Protein AF-A0A2M6ZJ85-F1 (afdb_monomer_lite)

Structure (mmCIF, N/CA/C/O backbone):
data_AF-A0A2M6ZJ85-F1
#
_entry.id   AF-A0A2M6ZJ85-F1
#
loop_
_atom_site.group_PDB
_atom_site.id
_atom_site.type_symbol
_atom_site.label_atom_id
_atom_site.label_alt_id
_atom_site.label_comp_id
_atom_site.label_asym_id
_atom_site.label_entity_id
_atom_site.label_seq_id
_atom_site.pdbx_PDB_ins_code
_atom_site.Cartn_x
_atom_site.Cartn_y
_atom_site.Cartn_z
_atom_site.occupancy
_atom_site.B_iso_or_equiv
_atom_site.auth_seq_id
_atom_site.auth_comp_id
_atom_site.auth_asym_id
_atom_site.auth_atom_id
_atom_site.pdbx_PDB_model_num
ATOM 1 N N . LEU A 1 1 ? 1.267 0.027 7.293 1.00 91.38 1 LEU A N 1
ATOM 2 C CA . LEU A 1 1 ? 0.747 1.075 6.383 1.00 91.38 1 LEU A CA 1
ATOM 3 C C . LEU A 1 1 ? 1.024 2.435 6.997 1.00 91.38 1 LEU A C 1
ATOM 5 O O . LEU A 1 1 ? 1.130 2.502 8.215 1.00 91.38 1 LEU A O 1
ATOM 9 N N . ALA A 1 2 ? 1.160 3.477 6.183 1.00 93.31 2 ALA A N 1
ATOM 10 C CA . ALA A 1 2 ? 1.368 4.844 6.655 1.00 93.31 2 ALA A CA 1
ATOM 11 C C . ALA A 1 2 ? 0.256 5.759 6.128 1.00 93.31 2 ALA A C 1
ATOM 13 O O . ALA A 1 2 ? -0.239 5.535 5.025 1.00 93.31 2 ALA A O 1
ATOM 14 N N . ALA A 1 3 ? -0.127 6.759 6.920 1.00 92.38 3 ALA A N 1
ATOM 15 C CA . ALA A 1 3 ? -1.167 7.732 6.593 1.00 92.38 3 ALA A CA 1
ATOM 16 C C . ALA A 1 3 ? -0.728 8.696 5.486 1.00 92.38 3 ALA A C 1
ATOM 18 O O . ALA A 1 3 ? -1.531 9.071 4.637 1.00 92.38 3 ALA A O 1
ATOM 19 N N . THR A 1 4 ? 0.549 9.088 5.499 1.00 92.44 4 THR A N 1
ATOM 20 C CA . THR A 1 4 ? 1.103 10.075 4.570 1.00 92.44 4 THR A CA 1
ATOM 21 C C . THR A 1 4 ? 2.152 9.458 3.642 1.00 92.44 4 THR A C 1
ATOM 23 O O . THR A 1 4 ? 2.862 8.510 4.017 1.00 92.44 4 THR A O 1
ATOM 26 N N . PRO A 1 5 ? 2.293 9.994 2.416 1.00 90.69 5 PRO A N 1
ATOM 27 C CA . PRO A 1 5 ? 3.284 9.515 1.463 1.00 90.69 5 PRO A CA 1
ATOM 28 C C . PRO A 1 5 ? 4.725 9.764 1.931 1.00 90.69 5 PRO A C 1
ATOM 30 O O . PRO A 1 5 ? 5.599 8.955 1.604 1.00 90.69 5 PRO A O 1
ATOM 33 N N . GLU A 1 6 ? 5.015 10.821 2.705 1.00 91.81 6 GLU A N 1
ATOM 34 C CA . GLU A 1 6 ? 6.380 11.040 3.209 1.00 91.81 6 GLU A CA 1
ATOM 35 C C . GLU A 1 6 ? 6.795 9.949 4.202 1.00 91.81 6 GLU A C 1
ATOM 37 O O . GLU A 1 6 ? 7.907 9.418 4.106 1.00 91.81 6 GLU A O 1
ATOM 42 N N . LEU A 1 7 ? 5.893 9.563 5.114 1.00 91.19 7 LEU A N 1
ATOM 43 C CA . LEU A 1 7 ? 6.144 8.492 6.081 1.00 91.19 7 LEU A CA 1
ATOM 44 C C . LEU A 1 7 ? 6.361 7.148 5.381 1.00 91.19 7 LEU A C 1
ATOM 46 O O . LEU A 1 7 ? 7.307 6.426 5.712 1.00 91.19 7 LEU A O 1
ATOM 50 N N . ALA A 1 8 ? 5.542 6.838 4.372 1.00 92.62 8 ALA A N 1
ATOM 51 C CA . ALA A 1 8 ? 5.703 5.631 3.565 1.00 92.62 8 ALA A CA 1
ATOM 52 C C . ALA A 1 8 ? 7.074 5.586 2.860 1.00 92.62 8 ALA A C 1
ATOM 54 O O . ALA A 1 8 ? 7.769 4.568 2.935 1.00 92.62 8 ALA A O 1
ATOM 55 N N . LYS A 1 9 ? 7.516 6.696 2.245 1.00 91.94 9 LYS A N 1
ATOM 56 C CA . LYS A 1 9 ? 8.850 6.786 1.614 1.00 91.94 9 LYS A CA 1
ATOM 57 C C . LYS A 1 9 ? 9.974 6.616 2.633 1.00 91.94 9 LYS A C 1
ATOM 59 O O . LYS A 1 9 ? 10.925 5.881 2.370 1.00 91.94 9 LYS A O 1
ATOM 64 N N . LYS A 1 10 ? 9.868 7.263 3.798 1.00 91.75 10 LYS A N 1
ATOM 65 C CA . LYS A 1 10 ? 10.868 7.166 4.874 1.00 91.75 10 LYS A CA 1
ATOM 66 C C . LYS A 1 10 ? 11.021 5.726 5.370 1.00 91.75 10 LYS A C 1
ATOM 68 O O . LYS A 1 10 ? 12.146 5.270 5.554 1.00 91.75 10 LYS A O 1
ATOM 73 N N . LEU A 1 11 ? 9.913 5.000 5.533 1.00 91.19 11 LEU A N 1
ATOM 74 C CA . LEU A 1 11 ? 9.917 3.576 5.887 1.00 91.19 11 LEU A CA 1
ATOM 75 C C . LEU A 1 11 ? 10.561 2.709 4.800 1.00 91.19 11 LEU A C 1
ATOM 77 O O . LEU A 1 11 ? 11.400 1.869 5.120 1.00 91.19 11 LEU A O 1
ATOM 81 N N . GLY A 1 12 ? 10.216 2.930 3.529 1.00 91.56 12 GLY A N 1
ATOM 82 C CA . GLY A 1 12 ? 10.763 2.165 2.404 1.00 91.56 12 GLY A CA 1
ATOM 83 C C . GLY A 1 12 ? 12.274 2.343 2.222 1.00 91.56 12 GLY A C 1
ATOM 84 O O . GLY A 1 12 ? 12.990 1.360 2.019 1.00 91.56 12 GLY A O 1
ATOM 85 N N . ARG A 1 13 ? 12.776 3.572 2.411 1.00 93.88 13 ARG A N 1
ATOM 86 C CA . ARG A 1 13 ? 14.213 3.896 2.331 1.00 93.88 13 ARG A CA 1
ATOM 87 C C . ARG A 1 13 ? 15.087 3.113 3.307 1.00 93.88 13 ARG A C 1
ATOM 89 O O . ARG A 1 13 ? 16.277 2.960 3.062 1.00 93.88 13 ARG A O 1
ATOM 96 N N . ARG A 1 14 ? 14.509 2.584 4.391 1.00 92.75 14 ARG A N 1
ATOM 97 C CA . ARG A 1 14 ? 15.236 1.730 5.347 1.00 92.75 14 ARG A CA 1
ATOM 98 C C . ARG A 1 14 ? 15.654 0.391 4.741 1.00 92.75 14 ARG A C 1
ATOM 100 O O . ARG A 1 14 ? 16.581 -0.223 5.254 1.00 92.75 14 ARG A O 1
ATOM 107 N N . ARG A 1 15 ? 14.952 -0.083 3.705 1.00 91.56 15 ARG A N 1
ATOM 108 C CA . ARG A 1 15 ? 15.193 -1.392 3.081 1.00 91.56 15 ARG A CA 1
ATOM 109 C C . ARG A 1 15 ? 15.781 -1.284 1.680 1.00 91.56 15 ARG A C 1
ATOM 111 O O . ARG A 1 15 ? 16.555 -2.150 1.285 1.00 91.56 15 ARG A O 1
ATOM 118 N N . THR A 1 16 ? 15.424 -0.245 0.930 1.00 88.50 16 THR A N 1
ATOM 119 C CA . THR A 1 16 ? 15.907 -0.040 -0.441 1.00 88.50 16 THR A CA 1
ATOM 120 C C . THR A 1 16 ? 16.044 1.456 -0.720 1.00 88.50 16 THR A C 1
ATOM 122 O O . THR A 1 16 ? 15.138 2.205 -0.356 1.00 88.50 16 THR A O 1
ATOM 125 N N . PRO A 1 17 ? 17.135 1.911 -1.364 1.00 87.75 17 PRO A N 1
ATOM 126 C CA . PRO A 1 17 ? 17.347 3.332 -1.652 1.00 87.75 17 PRO A CA 1
ATOM 127 C C . PRO A 1 17 ? 16.245 3.947 -2.530 1.00 87.75 17 PRO A C 1
ATOM 129 O O . PRO A 1 17 ? 15.885 5.104 -2.314 1.00 87.75 17 PRO A O 1
ATOM 132 N N . ASP A 1 18 ? 15.667 3.165 -3.448 1.00 87.69 18 ASP A N 1
ATOM 133 C CA . ASP A 1 18 ? 14.535 3.563 -4.291 1.00 87.69 18 ASP A CA 1
ATOM 134 C C . ASP A 1 18 ? 13.270 2.741 -3.957 1.00 87.69 18 ASP A C 1
ATOM 136 O O . ASP A 1 18 ? 13.083 1.633 -4.470 1.00 87.69 18 ASP A O 1
ATOM 140 N N . PRO A 1 19 ? 12.427 3.207 -3.014 1.00 89.75 19 PRO A N 1
ATOM 141 C CA . PRO A 1 19 ? 11.231 2.481 -2.610 1.00 89.75 19 PRO A CA 1
ATOM 142 C C . PRO A 1 19 ? 10.055 2.715 -3.564 1.00 89.75 19 PRO A C 1
ATOM 144 O O . PRO A 1 19 ? 9.660 3.848 -3.840 1.00 89.75 19 PRO A O 1
ATOM 147 N N . VAL A 1 20 ? 9.399 1.624 -3.963 1.00 89.50 20 VAL A N 1
ATOM 148 C CA . VAL A 1 20 ? 8.159 1.670 -4.746 1.00 89.50 20 VAL A CA 1
ATOM 149 C C . VAL A 1 20 ? 6.986 2.077 -3.850 1.00 89.50 20 VAL A C 1
ATOM 151 O O . VAL A 1 20 ? 6.683 1.413 -2.858 1.00 89.50 20 VAL A O 1
ATOM 154 N N . MET A 1 21 ? 6.304 3.165 -4.211 1.00 90.38 21 MET A N 1
ATOM 155 C CA . MET A 1 21 ? 5.096 3.614 -3.518 1.00 90.38 21 MET A CA 1
ATOM 156 C C . MET A 1 21 ? 3.892 2.779 -3.952 1.00 90.38 21 MET A C 1
ATOM 158 O O . MET A 1 21 ? 3.556 2.773 -5.130 1.00 90.38 21 MET A O 1
ATOM 162 N N . VAL A 1 22 ? 3.212 2.134 -3.004 1.00 91.75 22 VAL A N 1
ATOM 163 C CA . VAL A 1 22 ? 1.967 1.393 -3.255 1.00 91.75 22 VAL A CA 1
ATOM 164 C C . VAL A 1 22 ? 0.833 2.045 -2.481 1.00 91.75 22 VAL A C 1
ATOM 166 O O . VAL A 1 22 ? 0.939 2.242 -1.270 1.00 91.75 22 VAL A O 1
ATOM 169 N N . ILE A 1 23 ? -0.254 2.371 -3.178 1.00 92.69 23 ILE A N 1
ATOM 170 C CA . ILE A 1 23 ? -1.440 2.982 -2.573 1.00 92.69 23 ILE A CA 1
ATOM 171 C C . ILE A 1 23 ? -2.422 1.869 -2.215 1.00 92.69 23 ILE A C 1
ATOM 173 O O . ILE A 1 23 ? -2.733 1.012 -3.040 1.00 92.69 23 ILE A O 1
ATOM 177 N N . VAL A 1 24 ? -2.915 1.877 -0.978 1.00 92.88 24 VAL A N 1
ATOM 178 C CA . VAL A 1 24 ? -3.917 0.915 -0.510 1.00 92.88 24 VAL A CA 1
ATOM 179 C C . VAL A 1 24 ? -5.284 1.581 -0.491 1.00 92.88 24 VAL A C 1
ATOM 181 O O . VAL A 1 24 ? -5.480 2.596 0.176 1.00 92.88 24 VAL A O 1
ATOM 184 N N . GLN A 1 25 ? -6.246 0.979 -1.182 1.00 93.19 25 GLN A N 1
ATOM 185 C CA . GLN A 1 25 ? -7.640 1.411 -1.201 1.00 93.19 25 GLN A CA 1
ATOM 186 C C . GLN A 1 25 ? -8.343 0.983 0.096 1.00 93.19 25 GLN A C 1
ATOM 188 O O . GLN A 1 25 ? -9.089 0.002 0.133 1.00 93.19 25 GLN A O 1
ATOM 193 N N . ALA A 1 26 ? -8.080 1.712 1.185 1.00 91.06 26 ALA A N 1
ATOM 194 C CA . ALA A 1 26 ? -8.535 1.357 2.532 1.00 91.06 26 ALA A CA 1
ATOM 195 C C . ALA A 1 26 ? -10.063 1.204 2.629 1.00 91.06 26 ALA A C 1
ATOM 197 O O . ALA A 1 26 ? -10.548 0.225 3.188 1.00 91.06 26 ALA A O 1
ATOM 198 N N . GLN A 1 27 ? -10.838 2.107 2.018 1.00 91.69 27 GLN A N 1
ATOM 199 C CA . GLN A 1 27 ? -12.302 2.007 2.030 1.00 91.69 27 GLN A CA 1
ATOM 200 C C . GLN A 1 27 ? -12.814 0.744 1.320 1.00 91.69 27 GLN A C 1
ATOM 202 O O . GLN A 1 27 ? -13.721 0.079 1.818 1.00 91.69 27 GLN A O 1
ATOM 207 N N . ALA A 1 28 ? -12.222 0.384 0.176 1.00 91.00 28 ALA A N 1
ATOM 208 C CA . ALA A 1 28 ? -12.580 -0.836 -0.547 1.00 91.00 28 ALA A CA 1
ATOM 209 C C . ALA A 1 28 ? -12.207 -2.094 0.253 1.00 91.00 28 ALA A C 1
ATOM 211 O O . ALA A 1 28 ? -12.958 -3.069 0.265 1.00 91.00 28 ALA A O 1
ATOM 212 N N . ALA A 1 29 ? -11.077 -2.052 0.961 1.00 91.25 29 ALA A N 1
ATOM 213 C CA . ALA A 1 29 ? -10.637 -3.120 1.847 1.00 91.25 29 ALA A CA 1
ATOM 214 C C . ALA A 1 29 ? -11.599 -3.330 3.030 1.00 91.25 29 ALA A C 1
ATOM 216 O O . ALA A 1 29 ? -12.005 -4.466 3.274 1.00 91.25 29 ALA A O 1
ATOM 217 N N . VAL A 1 30 ? -12.041 -2.257 3.699 1.00 91.69 30 VAL A N 1
ATOM 218 C CA . VAL A 1 30 ? -13.010 -2.360 4.808 1.00 91.69 30 VAL A CA 1
ATOM 219 C C . VAL A 1 30 ? -14.345 -2.934 4.334 1.00 91.69 30 VAL A C 1
ATOM 221 O O . VAL A 1 30 ? -14.894 -3.819 4.983 1.00 91.69 30 VAL A O 1
ATOM 224 N N . ARG A 1 31 ? -14.841 -2.520 3.159 1.00 91.75 31 ARG A N 1
ATOM 225 C CA . ARG A 1 31 ? -16.076 -3.084 2.573 1.00 91.75 31 ARG A CA 1
ATOM 226 C C . ARG A 1 31 ? -15.981 -4.584 2.282 1.00 91.75 31 ARG A C 1
ATOM 228 O O . ARG A 1 31 ? -17.000 -5.261 2.258 1.00 91.75 31 ARG A O 1
ATOM 235 N N . ARG A 1 32 ? -14.770 -5.101 2.065 1.00 88.81 32 ARG A N 1
ATOM 236 C CA . ARG A 1 32 ? -14.493 -6.534 1.886 1.00 88.81 32 ARG A CA 1
ATOM 237 C C . ARG A 1 32 ? -14.266 -7.282 3.207 1.00 88.81 32 ARG A C 1
ATOM 239 O O . ARG A 1 32 ? -13.954 -8.466 3.169 1.00 88.81 32 ARG A O 1
ATOM 246 N N . GLY A 1 33 ? -14.409 -6.613 4.352 1.00 91.38 33 GLY A N 1
ATOM 247 C CA . GLY A 1 33 ? -14.245 -7.209 5.680 1.00 91.38 33 GLY A CA 1
ATOM 248 C C . GLY A 1 33 ? -12.819 -7.162 6.235 1.00 91.38 33 GLY A C 1
ATOM 249 O O . GLY A 1 33 ? -12.531 -7.851 7.209 1.00 91.38 33 GLY A O 1
ATOM 250 N N . LEU A 1 34 ? -11.913 -6.372 5.646 1.00 91.94 34 LEU A N 1
ATOM 251 C CA . LEU A 1 34 ? -10.571 -6.183 6.205 1.00 91.94 34 LEU A CA 1
ATOM 252 C C . LEU A 1 34 ? -10.599 -5.137 7.321 1.00 91.94 34 LEU A C 1
ATOM 254 O O . LEU A 1 34 ? -11.154 -4.051 7.161 1.00 91.94 34 LEU A O 1
ATOM 258 N N . SER A 1 35 ? -9.951 -5.450 8.439 1.00 92.19 35 SER A N 1
ATOM 259 C CA . SER A 1 35 ? -9.768 -4.532 9.558 1.00 92.19 35 SER A CA 1
ATOM 260 C C . SER A 1 35 ? -8.399 -3.853 9.500 1.00 92.19 35 SER A C 1
ATOM 262 O O . SER A 1 35 ? -7.399 -4.444 9.090 1.00 92.19 35 SER A O 1
ATOM 264 N N . PHE A 1 36 ? -8.358 -2.592 9.926 1.00 93.25 36 PHE A N 1
ATOM 265 C CA . PHE A 1 36 ? -7.130 -1.822 10.089 1.00 93.25 36 PHE A CA 1
ATOM 266 C C . PHE A 1 36 ? -7.028 -1.373 11.542 1.00 93.25 36 PHE A C 1
ATOM 268 O O . PHE A 1 36 ? -7.976 -0.804 12.079 1.00 93.25 36 PHE A O 1
ATOM 275 N N . THR A 1 37 ? -5.876 -1.596 12.162 1.00 93.69 37 THR A N 1
ATOM 276 C CA . THR A 1 37 ? -5.614 -1.194 13.547 1.00 93.69 37 THR A CA 1
ATOM 277 C C . THR A 1 37 ? -4.614 -0.050 13.546 1.00 93.69 37 THR A C 1
ATOM 279 O O . THR A 1 37 ? -3.541 -0.172 12.960 1.00 93.69 37 THR A O 1
ATOM 282 N N . GLY A 1 38 ? -4.944 1.072 14.184 1.00 93.88 38 GLY A N 1
ATOM 283 C CA . GLY A 1 38 ? -4.000 2.179 14.351 1.00 93.88 38 GLY A CA 1
ATOM 284 C C . GLY A 1 38 ? -2.805 1.769 15.215 1.00 93.88 38 GLY A C 1
ATOM 285 O O . GLY A 1 38 ? -2.972 1.074 16.215 1.00 93.88 38 GLY A O 1
ATOM 286 N N . TYR A 1 39 ? -1.603 2.190 14.829 1.00 92.31 39 TYR A N 1
ATOM 287 C CA . TYR A 1 39 ? -0.379 1.978 15.596 1.00 92.31 39 TYR A CA 1
ATOM 288 C C . TYR A 1 39 ? 0.368 3.303 15.749 1.00 92.31 39 TYR A C 1
ATOM 290 O O . TYR A 1 39 ? 1.093 3.727 14.855 1.00 92.31 39 TYR A O 1
ATOM 298 N N . GLY A 1 40 ? 0.185 3.972 16.885 1.00 89.81 40 GLY A N 1
ATOM 299 C CA . GLY A 1 40 ? 0.744 5.306 17.099 1.00 89.81 40 GLY A CA 1
ATOM 300 C C . GLY A 1 40 ? 0.207 6.332 16.096 1.00 89.81 40 GLY A C 1
ATOM 301 O O . GLY A 1 40 ? -0.924 6.228 15.620 1.00 89.81 40 GLY A O 1
ATOM 302 N N . GLU A 1 41 ? 1.027 7.332 15.778 1.00 89.19 41 GLU A N 1
ATOM 303 C CA . GLU A 1 41 ? 0.625 8.433 14.910 1.00 89.19 41 GLU A CA 1
ATOM 304 C C . GLU A 1 41 ? 0.956 8.139 13.442 1.00 89.19 41 GLU A C 1
ATOM 306 O O . GLU A 1 41 ? 2.109 7.936 13.054 1.00 89.19 41 GLU A O 1
ATOM 311 N N . GLY A 1 42 ? -0.082 8.092 12.609 1.00 89.75 42 GLY A N 1
ATOM 312 C CA . GLY A 1 42 ? 0.067 7.969 11.163 1.00 89.75 42 GLY A CA 1
ATOM 313 C C . GLY A 1 42 ? 0.532 6.598 10.663 1.00 89.75 42 GLY A C 1
ATOM 314 O O . GLY A 1 42 ? 0.888 6.489 9.488 1.00 89.75 42 GLY A O 1
ATOM 315 N N . LEU A 1 43 ? 0.520 5.548 11.491 1.00 93.62 43 LEU A N 1
ATOM 316 C CA . LEU A 1 43 ? 0.756 4.170 11.052 1.00 93.62 43 LEU A CA 1
ATOM 317 C C . LEU A 1 43 ? -0.453 3.284 11.343 1.00 93.62 43 LEU A C 1
ATOM 319 O O . LEU A 1 43 ? -1.167 3.456 12.327 1.00 93.62 43 LEU A O 1
ATOM 323 N N . TYR A 1 44 ? -0.651 2.296 10.475 1.00 94.31 44 TYR A N 1
ATOM 324 C CA . TYR A 1 44 ? -1.729 1.321 10.594 1.00 94.31 44 TYR A CA 1
ATOM 325 C C . TYR A 1 44 ? -1.219 -0.087 10.313 1.00 94.31 44 TYR A C 1
ATOM 327 O O . TYR A 1 44 ? -0.422 -0.315 9.395 1.00 94.31 44 TYR A O 1
ATOM 335 N N . LEU A 1 45 ? -1.716 -1.035 11.088 1.00 93.81 45 LEU A N 1
ATOM 336 C CA . LEU A 1 45 ? -1.537 -2.464 10.916 1.00 93.81 45 LEU A CA 1
ATOM 337 C C . LEU A 1 45 ? -2.743 -3.018 10.162 1.00 93.81 45 LEU A C 1
ATOM 339 O O . LEU A 1 45 ? -3.866 -2.547 10.328 1.00 93.81 45 LEU A O 1
ATOM 343 N N . ALA A 1 46 ? -2.494 -4.006 9.317 1.00 92.50 46 ALA A N 1
ATOM 344 C CA . ALA A 1 46 ? -3.520 -4.702 8.562 1.00 92.50 46 ALA A CA 1
ATOM 345 C C . ALA A 1 46 ? -3.119 -6.176 8.441 1.00 92.50 46 ALA A C 1
ATOM 347 O O . ALA A 1 46 ? -1.916 -6.469 8.433 1.00 92.50 46 ALA A O 1
ATOM 348 N N . PRO A 1 47 ? -4.089 -7.094 8.312 1.00 90.06 47 PRO A N 1
ATOM 349 C CA . PRO A 1 47 ? -3.811 -8.451 7.866 1.00 90.06 47 PRO A CA 1
ATOM 350 C C . PRO A 1 47 ? -3.298 -8.444 6.414 1.00 90.06 47 PRO A C 1
ATOM 352 O O . PRO A 1 47 ? -3.106 -7.393 5.795 1.00 90.06 47 PRO A O 1
ATOM 355 N N . ALA A 1 48 ? -3.063 -9.630 5.852 1.00 91.12 48 ALA A N 1
ATOM 356 C CA . ALA A 1 48 ? -2.628 -9.762 4.466 1.00 91.12 48 ALA A CA 1
ATOM 357 C C . ALA A 1 48 ? -3.602 -9.052 3.505 1.00 91.12 48 ALA A C 1
ATOM 359 O O . ALA A 1 48 ? -4.795 -9.355 3.469 1.00 91.12 48 ALA A O 1
ATOM 360 N N . LEU A 1 49 ? -3.082 -8.097 2.729 1.00 90.75 49 LEU A N 1
ATOM 361 C CA . LEU A 1 49 ? -3.878 -7.318 1.785 1.00 90.75 49 LEU A CA 1
ATOM 362 C C . LEU A 1 49 ? -3.996 -8.058 0.444 1.00 90.75 49 LEU A C 1
ATOM 364 O O . LEU A 1 49 ? -2.969 -8.433 -0.130 1.00 90.75 49 LEU A O 1
ATOM 368 N N . PRO A 1 50 ? -5.214 -8.241 -0.094 1.00 89.81 50 PRO A N 1
ATOM 369 C CA . PRO A 1 50 ? -5.402 -8.819 -1.415 1.00 89.81 50 PRO A CA 1
ATOM 370 C C . PRO A 1 50 ? -4.919 -7.854 -2.501 1.00 89.81 50 PRO A C 1
ATOM 372 O O . PRO A 1 50 ? -4.947 -6.636 -2.334 1.00 89.81 50 PRO A O 1
ATOM 375 N N . ARG A 1 51 ? -4.526 -8.391 -3.660 1.00 89.38 51 ARG A N 1
ATOM 376 C CA . ARG A 1 51 ? -4.018 -7.586 -4.783 1.00 89.38 51 ARG A CA 1
ATOM 377 C C . ARG A 1 51 ? -5.030 -6.551 -5.285 1.00 89.38 51 ARG A C 1
ATOM 379 O O . ARG A 1 51 ? -4.632 -5.469 -5.691 1.00 89.38 51 ARG A O 1
ATOM 386 N N . ASP A 1 52 ? -6.319 -6.858 -5.199 1.00 89.31 52 ASP A N 1
ATOM 387 C CA . ASP A 1 52 ? -7.405 -6.016 -5.714 1.00 89.31 52 ASP A CA 1
ATOM 388 C C . ASP A 1 52 ? -7.525 -4.653 -5.023 1.00 89.31 52 ASP A C 1
ATOM 390 O O . ASP A 1 52 ? -8.086 -3.721 -5.593 1.00 89.31 52 ASP A O 1
ATOM 394 N N . VAL A 1 53 ? -7.036 -4.533 -3.784 1.00 91.50 53 VAL A N 1
ATOM 395 C CA . VAL A 1 53 ? -7.066 -3.265 -3.034 1.00 91.50 53 VAL A CA 1
ATOM 396 C C . VAL A 1 53 ? -5.746 -2.503 -3.136 1.00 91.50 53 VAL A C 1
ATOM 398 O O . VAL A 1 53 ? -5.618 -1.424 -2.558 1.00 91.50 53 VAL A O 1
ATOM 401 N N . LEU A 1 54 ? -4.760 -3.057 -3.848 1.00 92.62 54 LEU A N 1
ATOM 402 C CA . LEU A 1 54 ? -3.448 -2.456 -4.041 1.00 92.62 54 LEU A CA 1
ATOM 403 C C . LEU A 1 54 ? -3.388 -1.776 -5.404 1.00 92.62 54 LEU A C 1
ATOM 405 O O . LEU A 1 54 ? -3.507 -2.409 -6.451 1.00 92.62 54 LEU A O 1
ATOM 409 N N . GLN A 1 55 ? -3.122 -0.480 -5.385 1.00 90.31 55 GLN A N 1
ATOM 410 C CA . GLN A 1 55 ? -2.810 0.293 -6.569 1.00 90.31 55 GLN A CA 1
ATOM 411 C C . GLN A 1 55 ? -1.293 0.437 -6.665 1.00 90.31 55 GLN A C 1
ATOM 413 O O . GLN A 1 55 ? -0.655 1.188 -5.920 1.00 90.31 55 GLN A O 1
ATOM 418 N N . LEU A 1 56 ? -0.724 -0.347 -7.576 1.00 88.50 56 LEU A N 1
ATOM 419 C CA . LEU A 1 56 ? 0.691 -0.304 -7.914 1.00 88.50 56 LEU A CA 1
ATOM 420 C C . LEU A 1 56 ? 0.957 0.861 -8.878 1.00 88.50 56 LEU A C 1
ATOM 422 O O . LEU A 1 56 ? 0.087 1.192 -9.692 1.00 88.50 56 LEU A O 1
ATOM 426 N N . PRO A 1 57 ? 2.147 1.476 -8.816 1.00 84.81 57 PRO A N 1
ATOM 427 C CA . PRO A 1 57 ? 2.541 2.454 -9.811 1.00 84.81 57 PRO A CA 1
ATOM 428 C C . PRO A 1 57 ? 2.661 1.766 -11.179 1.00 84.81 57 PRO A C 1
ATOM 430 O O . PRO A 1 57 ? 2.921 0.556 -11.242 1.00 84.81 57 PRO A O 1
ATOM 433 N N . PRO A 1 58 ? 2.445 2.509 -12.278 1.00 77.88 58 PRO A N 1
ATOM 434 C CA . PRO A 1 58 ? 2.550 1.947 -13.614 1.00 77.88 58 PRO A CA 1
ATOM 435 C C . PRO A 1 58 ? 3.951 1.358 -13.826 1.00 77.88 58 PRO A C 1
ATOM 437 O O . PRO A 1 58 ? 4.932 1.920 -13.326 1.00 77.88 58 PRO A O 1
ATOM 440 N N . PRO A 1 59 ? 4.065 0.230 -14.549 1.00 74.25 59 PRO A N 1
ATOM 441 C CA . PRO A 1 59 ? 5.367 -0.330 -14.868 1.00 74.25 59 PRO A CA 1
ATOM 442 C C . PRO A 1 59 ? 6.190 0.702 -15.654 1.00 74.25 59 PRO A C 1
ATOM 444 O O . PRO A 1 59 ? 5.615 1.460 -16.445 1.00 74.25 59 PRO A O 1
ATOM 447 N N . PRO A 1 60 ? 7.520 0.745 -15.454 1.00 70.75 60 PRO A N 1
ATOM 448 C CA . PRO A 1 60 ? 8.378 1.609 -16.249 1.00 70.75 60 PRO A CA 1
ATOM 449 C C . PRO A 1 60 ? 8.158 1.286 -17.727 1.00 70.75 60 PRO A C 1
ATOM 451 O O . PRO A 1 60 ? 8.153 0.116 -18.119 1.00 70.75 60 PRO A O 1
ATOM 454 N N . GLN A 1 61 ? 7.921 2.323 -18.533 1.00 68.75 61 GLN A N 1
ATOM 455 C CA . GLN A 1 61 ? 7.756 2.158 -19.972 1.00 68.75 61 GLN A CA 1
ATOM 456 C C . GLN A 1 61 ? 9.017 1.485 -20.508 1.00 68.75 61 GLN A C 1
ATOM 458 O O . GLN A 1 61 ? 10.133 1.930 -20.232 1.00 68.75 61 GLN A O 1
ATOM 463 N N . ALA A 1 62 ? 8.836 0.365 -21.210 1.00 66.69 62 ALA A N 1
ATOM 464 C CA . ALA A 1 62 ? 9.942 -0.310 -21.858 1.00 66.69 62 ALA A CA 1
ATOM 465 C C . ALA A 1 62 ? 10.585 0.700 -22.805 1.00 66.69 62 ALA A C 1
ATOM 467 O O . ALA A 1 62 ? 9.929 1.185 -23.721 1.00 66.69 62 ALA A O 1
ATOM 468 N N . VAL A 1 63 ? 11.845 1.043 -22.540 1.00 63.16 63 VAL A N 1
ATOM 469 C CA . VAL A 1 63 ? 12.640 1.872 -23.440 1.00 63.16 63 VAL A CA 1
ATOM 470 C C . VAL A 1 63 ? 12.591 1.173 -24.791 1.00 63.16 63 VAL A C 1
ATOM 472 O O . VAL A 1 63 ? 13.037 0.023 -24.894 1.00 63.16 63 VAL A O 1
ATOM 475 N N . ASP A 1 64 ? 11.974 1.812 -25.785 1.00 62.62 64 ASP A N 1
ATOM 476 C CA . ASP A 1 64 ? 11.939 1.307 -27.149 1.00 62.62 64 ASP A CA 1
ATOM 477 C C . ASP A 1 64 ? 13.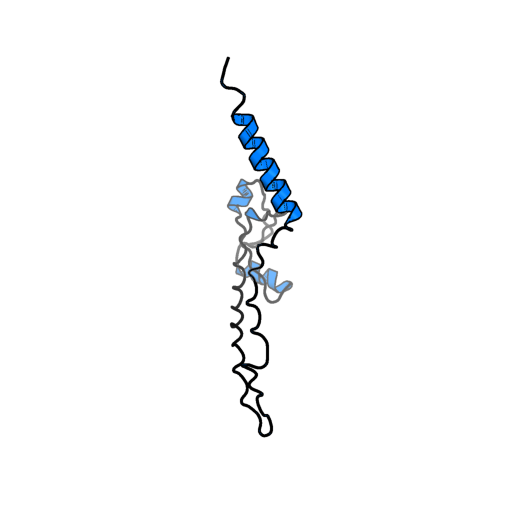374 0.971 -27.537 1.00 62.62 64 ASP A C 1
ATOM 479 O O . ASP A 1 64 ? 14.231 1.851 -27.648 1.00 62.62 64 ASP A O 1
ATOM 483 N N . LYS A 1 65 ? 13.669 -0.328 -27.657 1.00 63.78 65 LYS A N 1
ATOM 484 C CA . LYS A 1 65 ? 14.982 -0.777 -28.108 1.00 63.78 65 LYS A CA 1
ATOM 485 C C . LYS A 1 65 ? 15.200 -0.095 -29.455 1.00 63.78 65 LYS A C 1
ATOM 487 O O . LYS A 1 65 ? 14.369 -0.316 -30.344 1.00 63.78 65 LYS A O 1
ATOM 492 N N . PRO A 1 66 ? 16.250 0.731 -29.622 1.00 60.41 66 PRO A N 1
ATOM 493 C CA . PRO A 1 66 ? 16.477 1.410 -30.882 1.00 60.41 66 PRO A CA 1
ATOM 494 C C . PRO A 1 66 ? 16.502 0.346 -31.972 1.00 60.41 66 PRO A C 1
ATOM 496 O O . PRO A 1 66 ? 17.202 -0.666 -31.875 1.00 60.41 66 PRO A O 1
ATOM 499 N N . LYS A 1 67 ? 15.624 0.530 -32.957 1.00 62.09 67 LYS A N 1
ATOM 500 C CA . LYS A 1 67 ? 15.469 -0.364 -34.096 1.00 62.09 67 LYS A CA 1
ATOM 501 C C . LYS A 1 67 ? 16.845 -0.507 -34.729 1.00 62.09 67 LYS A C 1
ATOM 503 O O . LYS A 1 67 ? 17.370 0.480 -35.229 1.00 62.09 67 LYS A O 1
ATOM 508 N N . ALA A 1 68 ? 17.427 -1.704 -34.647 1.00 61.25 68 ALA A N 1
ATOM 509 C CA . ALA A 1 68 ? 18.749 -1.983 -35.187 1.00 61.25 68 ALA A CA 1
ATOM 510 C C . ALA A 1 68 ? 18.819 -1.463 -36.629 1.00 61.25 68 ALA A C 1
ATOM 512 O O . ALA A 1 68 ? 18.093 -1.942 -37.508 1.00 61.25 68 ALA A O 1
ATOM 513 N N . GLU A 1 69 ? 19.640 -0.436 -36.845 1.00 62.66 69 GLU A N 1
ATOM 514 C CA . GLU A 1 69 ? 19.947 0.058 -38.176 1.00 62.66 69 GLU A CA 1
ATOM 515 C C . GLU A 1 69 ? 20.553 -1.105 -38.960 1.00 62.66 69 GLU A C 1
ATOM 517 O O . GLU A 1 69 ? 21.479 -1.780 -38.505 1.00 62.66 69 GLU A O 1
ATOM 522 N N . LYS A 1 70 ? 19.974 -1.400 -40.126 1.00 60.94 70 LYS A N 1
ATOM 523 C CA . LYS A 1 70 ? 20.510 -2.429 -41.016 1.00 60.94 70 LYS A CA 1
ATOM 524 C C . LYS A 1 70 ? 21.935 -2.012 -41.395 1.00 60.94 70 LYS A C 1
ATOM 526 O O . LYS A 1 70 ? 22.097 -0.880 -41.853 1.00 60.94 70 LYS A O 1
ATOM 531 N N . PRO A 1 71 ? 22.948 -2.885 -41.252 1.00 58.78 71 PRO A N 1
ATOM 532 C CA . PRO A 1 71 ? 24.307 -2.533 -41.628 1.00 58.78 71 PRO A CA 1
ATOM 533 C C . PRO A 1 71 ? 24.332 -2.160 -43.112 1.00 58.78 71 PRO A C 1
ATOM 535 O O . PRO A 1 71 ? 23.897 -2.929 -43.974 1.00 58.78 71 PRO A O 1
ATOM 538 N N . ARG A 1 72 ? 24.800 -0.943 -43.402 1.00 67.12 72 ARG A N 1
ATOM 539 C CA . ARG A 1 72 ? 25.079 -0.486 -44.764 1.00 67.12 72 ARG A CA 1
ATOM 540 C C . ARG A 1 72 ? 26.153 -1.414 -45.351 1.00 67.12 72 ARG A C 1
ATOM 542 O O . ARG A 1 72 ? 27.121 -1.695 -44.645 1.00 67.12 72 ARG A O 1
ATOM 549 N N . PRO A 1 73 ? 26.000 -1.925 -46.587 1.00 63.62 73 PRO A N 1
ATOM 550 C CA . PRO A 1 73 ? 26.994 -2.823 -47.164 1.00 63.62 73 PRO A CA 1
ATOM 551 C C . PRO A 1 73 ? 28.354 -2.120 -47.205 1.00 63.62 73 PRO A C 1
ATOM 553 O O . PRO A 1 73 ? 28.455 -0.982 -47.667 1.00 63.62 73 PRO A O 1
ATOM 556 N N . ALA A 1 74 ? 29.372 -2.788 -46.659 1.00 66.44 74 ALA A N 1
ATOM 557 C CA . ALA A 1 74 ? 30.738 -2.288 -46.617 1.00 66.44 74 ALA A CA 1
ATOM 558 C C . ALA A 1 74 ? 31.260 -2.050 -48.041 1.00 66.44 74 ALA A C 1
ATOM 560 O O . ALA A 1 74 ? 30.992 -2.838 -48.950 1.00 66.44 74 ALA A O 1
ATOM 561 N N . ALA A 1 75 ? 31.997 -0.954 -48.229 1.00 68.50 75 ALA A N 1
ATOM 562 C CA . ALA A 1 75 ? 32.668 -0.671 -49.490 1.00 68.50 75 ALA A CA 1
ATOM 563 C C . ALA A 1 75 ? 33.708 -1.773 -49.793 1.00 68.50 75 ALA A C 1
ATOM 565 O O . ALA A 1 75 ? 34.369 -2.242 -48.862 1.00 68.50 75 ALA A O 1
ATOM 566 N N . PRO A 1 76 ? 33.861 -2.200 -51.060 1.00 67.31 76 PRO A N 1
ATOM 567 C CA . PRO A 1 76 ? 34.839 -3.218 -51.424 1.00 67.31 76 PRO A CA 1
ATOM 568 C C . PRO A 1 76 ? 36.258 -2.721 -51.129 1.00 67.31 76 PRO A C 1
ATOM 570 O O . PRO A 1 76 ? 36.637 -1.611 -51.507 1.00 67.31 76 PRO A O 1
ATOM 573 N N . THR A 1 77 ? 37.042 -3.543 -50.435 1.00 70.25 77 THR A N 1
ATOM 574 C CA . THR A 1 77 ? 38.448 -3.266 -50.131 1.00 70.25 77 THR A CA 1
ATOM 575 C C . THR A 1 77 ? 39.323 -3.447 -51.381 1.00 70.25 77 THR A C 1
ATOM 577 O O . THR A 1 77 ? 39.023 -4.314 -52.215 1.00 70.25 77 THR A O 1
ATOM 580 N N . PRO A 1 78 ? 40.412 -2.666 -51.540 1.00 67.44 78 PRO A N 1
ATOM 581 C CA . PRO A 1 78 ? 41.340 -2.813 -52.662 1.00 67.44 78 PRO A CA 1
ATOM 582 C C . PRO A 1 78 ? 41.902 -4.240 -52.720 1.00 67.44 78 PRO A C 1
ATOM 584 O O . PRO A 1 78 ? 42.391 -4.751 -51.716 1.00 67.44 78 PRO A O 1
ATOM 587 N N . GLY A 1 79 ? 41.803 -4.893 -53.881 1.00 65.00 79 GLY A N 1
ATOM 588 C CA . GLY A 1 79 ? 42.202 -6.296 -54.075 1.00 65.00 79 GLY A CA 1
ATOM 589 C C . GLY A 1 79 ? 41.062 -7.320 -53.985 1.00 65.00 79 GLY A C 1
ATOM 590 O O . GLY A 1 79 ? 41.289 -8.494 -54.264 1.00 65.00 79 GLY A O 1
ATOM 591 N N . SER A 1 80 ? 39.832 -6.902 -53.658 1.00 71.81 80 SER A N 1
ATOM 592 C CA . SER A 1 80 ? 38.646 -7.762 -53.757 1.00 71.81 80 SER A CA 1
ATOM 593 C C . SER A 1 80 ? 37.957 -7.614 -55.121 1.00 71.81 80 SER A C 1
ATOM 595 O O . SER A 1 80 ? 37.691 -6.506 -55.584 1.00 71.81 80 SER A O 1
ATOM 597 N N . PHE A 1 81 ? 37.656 -8.736 -55.777 1.00 66.31 81 PHE A N 1
ATOM 598 C CA . PHE A 1 81 ? 36.780 -8.790 -56.949 1.00 66.31 81 PHE A CA 1
ATOM 599 C C . PHE A 1 81 ? 35.453 -9.430 -56.536 1.00 66.31 81 PHE A C 1
ATOM 601 O O . PHE A 1 81 ? 35.425 -10.553 -56.032 1.00 66.31 81 PHE A O 1
ATOM 608 N N . ALA A 1 82 ? 34.345 -8.717 -56.741 1.00 67.62 82 ALA A N 1
ATOM 609 C CA . ALA A 1 82 ? 33.012 -9.268 -56.554 1.00 67.62 82 ALA A CA 1
ATOM 610 C C . ALA A 1 82 ? 32.659 -10.136 -57.769 1.00 67.62 82 ALA A C 1
ATOM 612 O O . ALA A 1 82 ? 32.390 -9.621 -58.854 1.00 67.62 82 ALA A O 1
ATOM 613 N N . LEU A 1 83 ? 32.655 -11.457 -57.585 1.00 65.31 83 LEU A N 1
ATOM 614 C CA . LEU A 1 83 ? 32.198 -12.385 -58.612 1.00 65.31 83 LEU A CA 1
ATOM 615 C C . LEU A 1 83 ? 30.688 -12.166 -58.807 1.00 65.31 83 LEU A C 1
ATOM 617 O O . LEU A 1 83 ? 29.881 -12.474 -57.930 1.00 65.31 83 LEU A O 1
ATOM 621 N N . ASN A 1 84 ? 30.298 -11.587 -59.940 1.00 61.62 84 ASN A N 1
ATOM 622 C CA . ASN A 1 84 ? 28.896 -11.458 -60.313 1.00 61.62 84 ASN A CA 1
ATOM 623 C C . ASN A 1 84 ? 28.472 -12.813 -60.913 1.00 61.62 84 ASN A C 1
ATOM 625 O O . ASN A 1 84 ? 28.864 -13.140 -62.030 1.00 61.62 84 ASN 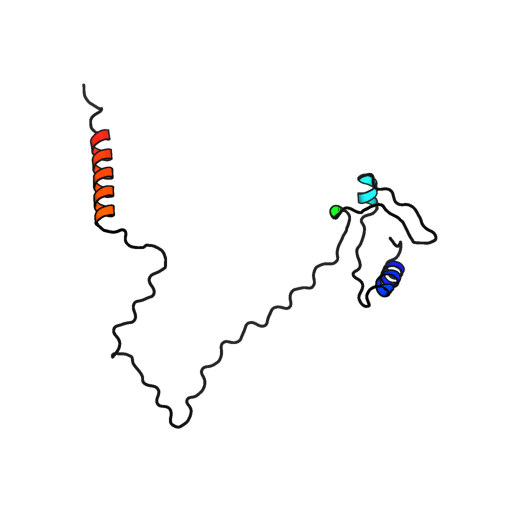A O 1
ATOM 629 N N . LEU A 1 85 ? 27.704 -13.621 -60.167 1.00 64.75 85 LEU A N 1
ATOM 630 C CA . LEU A 1 85 ? 27.194 -14.939 -60.600 1.00 64.75 85 LEU A CA 1
ATOM 631 C C . LEU A 1 85 ? 25.814 -14.959 -61.331 1.00 64.75 85 LEU A C 1
ATOM 633 O O . LEU A 1 85 ? 25.204 -16.035 -61.375 1.00 64.75 85 LEU A O 1
ATOM 637 N N . PRO A 1 86 ? 25.230 -13.883 -61.905 1.00 54.34 86 PRO A N 1
ATOM 638 C CA . PRO A 1 86 ? 23.931 -13.991 -62.553 1.00 54.34 86 PRO A CA 1
ATOM 639 C C . PRO A 1 86 ? 24.117 -14.669 -63.915 1.00 54.34 86 PRO A C 1
ATOM 641 O O . PRO A 1 86 ? 24.538 -14.048 -64.884 1.00 54.34 86 PRO A O 1
ATOM 644 N N . GLY A 1 87 ? 23.824 -15.970 -63.961 1.00 59.38 87 GLY A N 1
ATOM 645 C CA . GLY A 1 87 ? 23.830 -16.787 -65.179 1.00 59.38 87 GLY A CA 1
ATOM 646 C C . GLY A 1 87 ? 24.519 -18.148 -65.044 1.00 59.38 87 GLY A C 1
ATOM 647 O O . GLY A 1 87 ? 24.242 -19.031 -65.846 1.00 59.38 87 GLY A O 1
ATOM 648 N N . MET A 1 88 ? 25.370 -18.349 -64.028 1.00 54.59 88 MET A N 1
ATOM 649 C CA . MET A 1 88 ? 26.101 -19.618 -63.832 1.00 54.59 88 MET A CA 1
ATOM 650 C C . MET A 1 88 ? 25.418 -20.573 -62.842 1.00 54.59 88 MET A C 1
ATOM 652 O O . MET A 1 88 ? 25.685 -21.772 -62.839 1.00 54.59 88 MET A O 1
ATOM 656 N N . LEU A 1 89 ? 24.512 -20.059 -62.011 1.00 58.91 89 LEU A N 1
ATOM 657 C CA . LEU A 1 89 ? 23.686 -20.869 -61.120 1.00 58.91 89 LEU A CA 1
ATOM 658 C C . LEU A 1 89 ? 22.305 -21.063 -61.760 1.00 58.91 89 LEU A C 1
ATOM 660 O O . LEU A 1 89 ? 21.735 -20.077 -62.242 1.00 58.91 89 LEU A O 1
ATOM 664 N N . PRO A 1 90 ? 21.728 -22.284 -61.749 1.00 61.41 90 PRO A N 1
ATOM 665 C CA . PRO A 1 90 ? 20.323 -22.450 -62.101 1.00 61.41 90 PRO A CA 1
ATOM 666 C C . PRO A 1 90 ? 19.490 -21.503 -61.223 1.00 61.41 90 PRO A C 1
ATOM 668 O O . PRO A 1 90 ? 19.852 -21.289 -60.059 1.00 61.41 90 PRO A O 1
ATOM 671 N N . PRO A 1 91 ? 18.412 -20.895 -61.754 1.00 57.31 91 PRO A N 1
ATOM 672 C CA . PRO A 1 91 ? 17.660 -19.876 -61.035 1.00 57.31 91 PRO A CA 1
ATOM 673 C C . PRO A 1 91 ? 17.265 -20.416 -59.664 1.00 57.31 91 PRO A C 1
ATOM 675 O O . PRO A 1 91 ? 16.602 -21.450 -59.566 1.00 57.31 91 PRO A O 1
ATOM 678 N N . ALA A 1 92 ? 17.710 -19.727 -58.609 1.00 59.28 92 ALA A N 1
ATOM 679 C CA . ALA A 1 92 ? 17.389 -20.086 -57.239 1.00 59.28 92 ALA A CA 1
ATOM 680 C C . ALA A 1 92 ? 15.870 -20.257 -57.130 1.00 59.28 92 ALA A C 1
ATOM 682 O O . ALA A 1 92 ? 15.105 -19.322 -57.390 1.00 59.28 92 ALA A O 1
ATOM 683 N N . ALA A 1 93 ? 15.433 -21.476 -56.808 1.00 56.97 93 ALA A N 1
ATOM 684 C CA . ALA A 1 93 ? 14.024 -21.778 -56.650 1.00 56.97 93 ALA A CA 1
ATOM 685 C C . ALA A 1 93 ? 13.437 -20.792 -55.634 1.00 56.97 93 ALA A C 1
ATOM 687 O O . ALA A 1 93 ? 13.911 -20.702 -54.499 1.00 56.97 93 ALA A O 1
ATOM 688 N N . LYS A 1 94 ? 12.416 -20.033 -56.054 1.00 54.22 94 LYS A N 1
ATOM 689 C CA . LYS A 1 94 ? 11.647 -19.158 -55.162 1.00 54.22 94 LYS A CA 1
ATOM 690 C C . LYS A 1 94 ? 11.291 -19.967 -53.908 1.00 54.22 94 LYS A C 1
ATOM 692 O O . LYS A 1 94 ? 10.812 -21.094 -54.069 1.00 54.22 94 LYS A O 1
ATOM 697 N N . PRO A 1 95 ? 11.500 -19.447 -52.684 1.00 47.03 95 PRO A N 1
ATOM 698 C CA . PRO A 1 95 ? 11.125 -20.175 -51.482 1.00 47.03 95 PRO A CA 1
ATOM 699 C C . PRO A 1 95 ? 9.625 -20.464 -51.559 1.00 47.03 95 PRO A C 1
ATOM 701 O O . PRO A 1 95 ? 8.798 -19.553 -51.498 1.00 47.03 95 PRO A O 1
ATOM 704 N N . ARG A 1 96 ? 9.270 -21.739 -51.780 1.00 52.72 96 ARG A N 1
ATOM 705 C CA . ARG A 1 96 ? 7.874 -22.179 -51.806 1.00 52.72 96 ARG A CA 1
ATOM 706 C C . ARG A 1 96 ? 7.290 -21.803 -50.451 1.00 52.72 96 ARG A C 1
ATOM 708 O O . ARG A 1 96 ? 7.843 -22.171 -49.414 1.00 52.72 96 ARG A O 1
ATOM 715 N N . SER A 1 97 ? 6.194 -21.047 -50.464 1.00 49.91 97 SER A N 1
ATOM 716 C CA . SER A 1 97 ? 5.435 -20.721 -49.262 1.00 49.91 97 SER A CA 1
ATOM 717 C C . SER A 1 97 ? 5.207 -22.012 -48.479 1.00 49.91 97 SER A C 1
ATOM 719 O O . SER A 1 97 ? 4.618 -22.964 -49.002 1.00 49.91 97 SER A O 1
ATOM 721 N N . LYS A 1 98 ? 5.725 -22.061 -47.253 1.00 49.91 98 LYS A N 1
ATOM 722 C CA . LYS A 1 98 ? 5.583 -23.171 -46.312 1.00 49.91 98 LYS A CA 1
ATOM 723 C C . LYS A 1 98 ? 4.087 -23.374 -46.046 1.00 49.91 98 LYS A C 1
ATOM 725 O O . LYS A 1 98 ? 3.516 -22.667 -45.228 1.00 49.91 98 LYS A O 1
ATOM 730 N N . GLY A 1 99 ? 3.425 -24.247 -46.808 1.00 52.22 99 GLY A N 1
ATOM 731 C CA . GLY A 1 99 ? 1.960 -24.287 -46.771 1.00 52.22 99 GLY A CA 1
ATOM 732 C C . GLY A 1 99 ? 1.265 -25.471 -47.424 1.00 52.22 99 GLY A C 1
ATOM 733 O O . GLY A 1 99 ? 0.221 -25.867 -46.921 1.00 52.22 99 GLY A O 1
ATOM 734 N N . LYS A 1 100 ? 1.799 -26.084 -48.487 1.00 53.62 100 LYS A N 1
ATOM 735 C CA . LYS A 1 100 ? 1.217 -27.317 -49.045 1.00 53.62 100 LYS A CA 1
ATOM 736 C C . LYS A 1 100 ? 2.326 -28.211 -49.579 1.00 53.62 100 LYS A C 1
ATOM 738 O O . LYS A 1 100 ? 2.908 -27.936 -50.621 1.00 53.62 100 LYS A O 1
ATOM 743 N N . LYS A 1 101 ? 2.653 -29.255 -48.817 1.00 57.91 101 LYS A N 1
ATOM 744 C CA . LYS A 1 101 ? 3.366 -30.414 -49.352 1.00 57.91 101 LYS A CA 1
ATOM 745 C C . LYS A 1 101 ? 2.389 -31.068 -50.324 1.00 57.91 101 LYS A C 1
ATOM 747 O O . LYS A 1 101 ? 1.306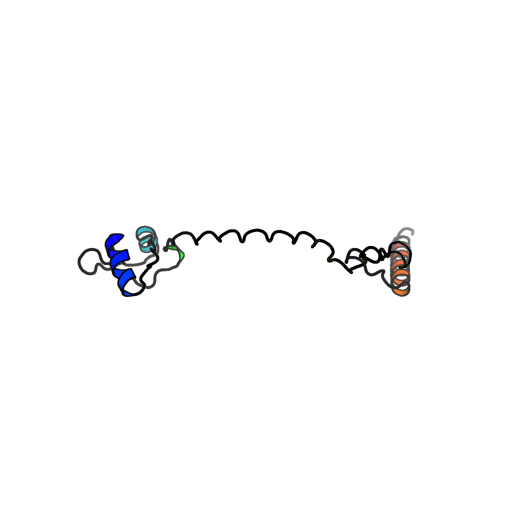 -31.453 -49.885 1.00 57.91 101 LYS A O 1
ATOM 752 N N . ASP A 1 102 ? 2.736 -31.102 -51.607 1.00 65.25 102 ASP A N 1
ATOM 753 C CA . ASP A 1 102 ? 1.9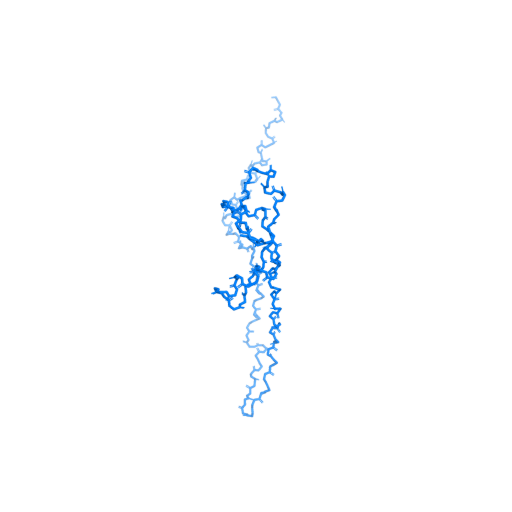58 -31.820 -52.615 1.00 65.25 102 ASP A CA 1
ATOM 754 C C . ASP A 1 102 ? 1.737 -33.250 -52.091 1.00 65.25 102 ASP A C 1
ATOM 756 O O . ASP A 1 102 ? 2.682 -33.947 -51.705 1.00 65.25 102 ASP A O 1
ATOM 760 N N . GLU A 1 103 ? 0.470 -33.622 -51.905 1.00 62.16 103 GLU A N 1
ATOM 761 C CA . GLU A 1 103 ? 0.102 -34.928 -51.364 1.00 62.16 103 GLU A CA 1
ATOM 762 C C . GLU A 1 103 ? 0.542 -35.987 -52.393 1.00 62.16 103 GLU A C 1
ATOM 764 O O . GLU A 1 103 ? 0.290 -35.786 -53.580 1.00 62.16 103 GLU A O 1
ATOM 769 N N . PRO A 1 104 ? 1.218 -37.083 -51.995 1.00 72.38 104 PRO A N 1
ATOM 770 C CA . PRO A 1 104 ? 1.681 -38.095 -52.944 1.00 72.38 104 PRO A CA 1
ATOM 771 C C . PRO A 1 104 ? 0.534 -38.597 -53.832 1.00 72.38 104 PRO A C 1
ATOM 773 O O . PRO A 1 104 ? -0.550 -38.869 -53.310 1.00 72.38 104 PRO A O 1
ATOM 776 N N . ASP A 1 105 ? 0.772 -38.776 -55.135 1.00 67.19 105 ASP A N 1
ATOM 777 C CA . ASP A 1 105 ? -0.271 -39.108 -56.128 1.00 67.19 105 ASP A CA 1
ATOM 778 C C . ASP A 1 105 ? -1.133 -40.321 -55.744 1.00 67.19 105 ASP A C 1
ATOM 780 O O . ASP A 1 105 ? -2.346 -40.344 -55.965 1.00 67.19 105 ASP A O 1
ATOM 784 N N . TRP A 1 106 ? -0.544 -41.307 -55.060 1.00 68.69 106 TRP A N 1
ATOM 785 C CA . TRP A 1 106 ? -1.271 -42.484 -54.581 1.00 68.69 106 TRP A CA 1
ATOM 786 C C . TRP A 1 106 ? -2.358 -42.149 -53.537 1.00 68.69 106 TRP A C 1
ATOM 788 O O . TRP A 1 106 ? -3.399 -42.814 -53.475 1.00 68.69 106 TRP A O 1
ATOM 798 N N . LYS A 1 107 ? -2.182 -41.084 -52.740 1.00 69.44 107 LYS A N 1
ATOM 799 C CA . LYS A 1 107 ? -3.202 -40.589 -51.797 1.00 69.44 107 LYS A CA 1
ATOM 800 C C . LYS A 1 107 ? -4.265 -39.741 -52.496 1.00 69.44 107 LYS A C 1
ATOM 802 O O . LYS A 1 107 ? -5.450 -39.874 -52.170 1.00 69.44 107 LYS A O 1
ATOM 807 N N . ALA A 1 108 ? -3.874 -38.946 -53.495 1.00 72.31 108 ALA A N 1
ATOM 808 C CA . ALA A 1 108 ? -4.801 -38.156 -54.305 1.00 72.31 108 ALA A CA 1
ATOM 809 C C . ALA A 1 108 ? -5.787 -39.053 -55.079 1.00 72.31 108 ALA A C 1
ATOM 811 O O . ALA A 1 108 ? -7.004 -38.837 -55.006 1.00 72.31 108 ALA A O 1
ATOM 812 N N . GLY A 1 109 ? -5.288 -40.122 -55.714 1.00 72.88 109 GLY A N 1
ATOM 813 C CA . GLY A 1 109 ? -6.113 -41.098 -56.436 1.00 72.88 109 GLY A CA 1
ATOM 814 C C . GLY A 1 109 ? -7.133 -41.802 -55.535 1.00 72.88 109 GLY A C 1
ATOM 815 O O . GLY A 1 109 ? -8.320 -41.877 -55.859 1.00 72.88 109 GLY A O 1
ATOM 816 N N . THR A 1 110 ? -6.715 -42.218 -54.335 1.00 72.94 110 THR A N 1
ATOM 817 C CA . THR A 1 110 ? -7.604 -42.886 -53.366 1.00 72.94 110 THR A CA 1
ATOM 818 C C . THR A 1 110 ? -8.737 -41.962 -52.891 1.00 72.94 110 THR A C 1
ATOM 820 O O . THR A 1 110 ? -9.884 -42.389 -52.712 1.00 72.94 110 THR A O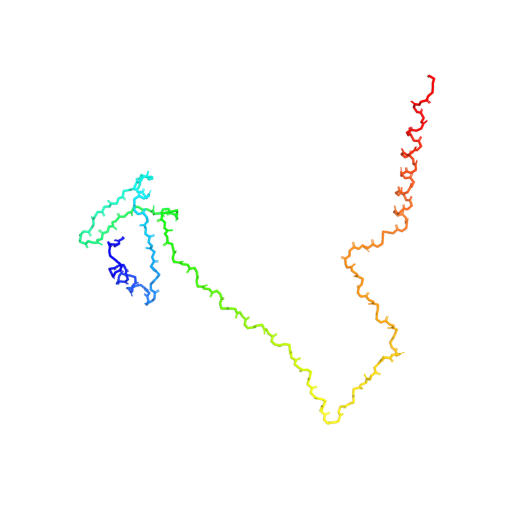 1
ATOM 823 N N . ARG A 1 111 ? -8.448 -40.666 -52.705 1.00 72.06 111 ARG A N 1
ATOM 824 C CA . ARG A 1 111 ? -9.442 -39.665 -52.285 1.00 72.06 111 ARG A CA 1
ATOM 825 C C . ARG A 1 111 ? -10.440 -39.337 -53.396 1.00 72.06 111 ARG A C 1
ATOM 827 O O . ARG A 1 111 ? -11.628 -39.171 -53.108 1.00 72.06 111 ARG A O 1
ATOM 834 N N . ALA A 1 112 ? -9.980 -39.281 -54.645 1.00 74.56 112 ALA A N 1
ATOM 835 C CA . ALA A 1 112 ? -10.841 -39.115 -55.812 1.00 74.56 112 ALA A CA 1
ATOM 836 C C . ALA A 1 112 ? -11.802 -40.305 -55.976 1.00 74.56 112 ALA A C 1
ATOM 838 O O . ALA A 1 112 ? -13.007 -40.093 -56.145 1.00 74.56 112 ALA A O 1
ATOM 839 N N . LEU A 1 113 ? -11.307 -41.539 -55.803 1.00 69.38 113 LEU A N 1
ATOM 840 C CA . LEU A 1 113 ? -12.132 -42.751 -55.867 1.00 69.38 113 LEU A CA 1
ATOM 841 C C . LEU A 1 113 ? -13.230 -42.760 -54.790 1.00 69.38 113 LEU A C 1
ATOM 843 O O . LEU A 1 113 ? -14.388 -43.063 -55.080 1.00 69.38 113 LEU A O 1
ATOM 847 N N . ARG A 1 114 ? -12.903 -42.359 -53.550 1.00 71.62 114 ARG A N 1
ATOM 848 C CA . ARG A 1 114 ? -13.900 -42.216 -52.467 1.00 71.62 114 ARG A CA 1
ATOM 849 C C . ARG A 1 114 ? -14.965 -41.167 -52.792 1.00 71.62 114 ARG A C 1
ATOM 851 O O . ARG A 1 114 ? -16.145 -41.405 -52.541 1.00 71.62 114 ARG A O 1
ATOM 858 N N . LYS A 1 115 ? -14.573 -40.028 -53.374 1.00 72.88 115 LYS A N 1
ATOM 859 C CA . LYS A 1 115 ? -15.518 -38.983 -53.803 1.00 72.88 115 LYS A CA 1
ATOM 860 C C . LYS A 1 115 ? -16.445 -39.459 -54.923 1.00 72.88 115 LYS A C 1
ATOM 862 O O . LYS A 1 115 ? -17.628 -39.132 -54.883 1.00 72.88 115 LYS A O 1
ATOM 867 N N . GLN A 1 116 ? -15.944 -40.230 -55.890 1.00 68.38 116 GLN A N 1
ATOM 868 C CA . GLN A 1 116 ? -16.796 -40.819 -56.930 1.00 68.38 116 GLN A CA 1
ATOM 869 C C . GLN A 1 116 ? -17.768 -41.851 -56.353 1.00 68.38 116 GLN A C 1
ATOM 871 O O . GLN A 1 116 ? -18.958 -41.803 -56.664 1.00 68.38 116 GLN A O 1
ATOM 876 N N . ARG A 1 117 ? -17.303 -42.723 -55.451 1.00 65.69 117 ARG A N 1
ATOM 877 C CA . ARG A 1 117 ? -18.145 -43.756 -54.831 1.00 65.69 117 ARG A CA 1
ATOM 878 C C . ARG A 1 117 ? -19.272 -43.152 -53.980 1.00 65.69 117 ARG A C 1
ATOM 880 O O . ARG A 1 117 ? -20.422 -43.547 -54.128 1.00 65.69 117 ARG A O 1
ATOM 887 N N . GLY A 1 118 ? -18.981 -42.097 -53.213 1.00 59.16 118 GLY A N 1
ATOM 888 C CA . GLY A 1 118 ? -20.000 -41.349 -52.462 1.00 59.16 118 GLY A CA 1
ATOM 889 C C . GLY A 1 118 ? -20.994 -40.562 -53.332 1.00 59.16 118 GLY A C 1
ATOM 890 O O . GLY A 1 118 ? -22.097 -40.258 -52.881 1.00 59.16 118 GLY A O 1
ATOM 891 N N . LYS A 1 119 ? -20.639 -40.243 -54.586 1.00 58.84 119 LYS A N 1
ATOM 892 C CA . LYS A 1 119 ? -21.544 -39.586 -55.546 1.00 58.84 119 LYS A CA 1
ATOM 893 C C . LYS A 1 119 ? -22.426 -40.595 -56.296 1.00 58.84 119 LYS A C 1
ATOM 895 O O . LYS A 1 119 ? -23.555 -40.255 -56.632 1.00 58.84 119 LYS A O 1
ATOM 900 N N . GLY A 1 120 ? -21.947 -41.828 -56.492 1.00 55.59 120 GLY A N 1
ATOM 901 C CA . GLY A 1 120 ? -22.732 -42.938 -57.047 1.00 55.59 120 GLY A CA 1
ATOM 902 C C . GLY A 1 120 ? -23.790 -43.490 -56.082 1.00 55.59 120 GLY A C 1
ATOM 903 O O . GLY A 1 120 ? -24.879 -43.860 -56.511 1.00 55.59 120 GLY A O 1
ATOM 904 N N . GLU A 1 121 ? -23.525 -43.473 -54.774 1.00 53.41 121 GLU A N 1
ATOM 905 C CA . GLU A 1 121 ? -24.460 -43.998 -53.765 1.00 53.41 121 GLU A CA 1
ATOM 906 C C . GLU A 1 121 ? -25.671 -43.075 -53.517 1.00 53.41 121 GLU A C 1
ATOM 908 O O . GLU A 1 121 ? -26.758 -43.546 -53.194 1.00 53.41 121 GLU A O 1
ATOM 913 N N . LYS A 1 122 ? -25.551 -41.765 -53.791 1.00 51.81 122 LYS A N 1
ATOM 914 C CA . LYS A 1 122 ? -26.686 -40.819 -53.742 1.00 51.81 122 LYS A CA 1
ATOM 915 C C . LYS A 1 122 ? -27.650 -40.910 -54.937 1.00 51.81 122 LYS A C 1
ATOM 917 O O . LYS A 1 122 ? -28.676 -40.235 -54.927 1.00 51.81 122 LYS A O 1
ATOM 922 N N . GLY A 1 123 ? -27.342 -41.720 -55.953 1.00 51.06 123 GLY A N 1
ATOM 923 C CA . GLY A 1 123 ? -28.179 -41.901 -57.146 1.00 51.06 123 GLY A CA 1
ATOM 924 C C . GLY A 1 123 ? -29.064 -43.152 -57.138 1.00 51.06 123 GLY A C 1
ATOM 925 O O . GLY A 1 123 ? -29.933 -43.269 -57.995 1.00 51.06 123 GLY A O 1
ATOM 926 N N . LYS A 1 124 ? -28.878 -44.085 -56.192 1.00 50.50 124 LYS A N 1
ATOM 927 C CA . LYS A 1 124 ? -29.538 -45.407 -56.225 1.00 50.50 124 LYS A CA 1
ATOM 928 C C . LYS A 1 124 ? -30.722 -45.571 -55.255 1.00 50.50 124 LYS A C 1
ATOM 930 O O . LYS A 1 124 ? -31.219 -46.675 -55.097 1.00 50.50 124 LYS A O 1
ATOM 935 N N . GLY A 1 125 ? -31.189 -44.479 -54.640 1.00 49.53 125 GLY A N 1
ATOM 936 C CA . GLY A 1 125 ? -32.318 -44.458 -53.691 1.00 49.53 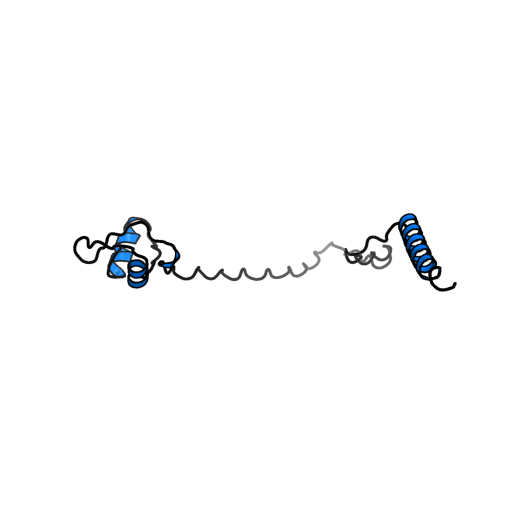125 GLY A CA 1
ATOM 937 C C . GLY A 1 125 ? -33.570 -43.715 -54.179 1.00 49.53 125 GLY A C 1
ATOM 938 O O . GLY A 1 125 ? -34.364 -43.263 -53.362 1.00 49.53 125 GLY A O 1
ATOM 939 N N . ARG A 1 126 ? -33.741 -43.517 -55.493 1.00 49.25 126 ARG A N 1
ATOM 940 C CA . ARG A 1 126 ? -34.939 -42.884 -56.077 1.00 49.25 126 ARG A CA 1
ATOM 941 C C . ARG A 1 126 ? -35.370 -43.610 -57.355 1.00 49.25 126 ARG A C 1
ATOM 943 O O . ARG A 1 126 ? -35.090 -43.141 -58.453 1.00 49.25 126 ARG A O 1
ATOM 950 N N . LYS A 1 127 ? -36.022 -44.765 -57.203 1.00 42.38 127 LYS A N 1
ATOM 951 C CA . LYS A 1 127 ? -37.062 -45.288 -58.112 1.00 42.38 127 LYS A CA 1
ATOM 952 C C . LYS A 1 127 ? -37.574 -46.637 -57.597 1.00 42.38 127 LYS A C 1
ATOM 954 O O . LYS A 1 127 ? -36.764 -47.546 -57.448 1.00 42.38 127 LYS A O 1
ATOM 959 N N . GLY A 1 128 ? -38.897 -46.737 -57.449 1.00 39.56 128 GLY A N 1
ATOM 960 C CA . GLY A 1 128 ? -39.649 -47.977 -57.242 1.00 39.56 128 GLY A CA 1
ATOM 961 C C . GLY A 1 128 ? -40.074 -48.167 -55.808 1.00 39.56 128 GLY A C 1
ATOM 962 O O . GLY A 1 128 ? -39.392 -48.959 -55.133 1.00 39.56 128 GLY A O 1
#

Sequence (128 aa):
LAATPELAKKLGRRRTPDPVMVIVQAQAAVRRGLSFTGYGEGLYLAPALPRDVLQLPPPPQAVDKPKAEKPRPAAPTPGSFALNLPGMLPPAAKPRSKGKKDEPDWKAGTRALRKQRGKGEKGKGRKG

Secondary structure (DSSP, 8-state):
-BSSHHHHHHHHHTT-SSPPP-EE-HHHHHHTT---EE-SSSBEE-SPPPGGGEEPPPPPPP------PPPPPPPPPTT------TTTSPPPPP---TT-PPPPHHHHHHHHHHHHHHHHHTTSSS--

Radius of gyration: 37.0 Å; chains: 1; bounding box: 82×59×82 Å

Foldseek 3Di:
DFQDPVVVQVVQCVPPVDGWDKDFQVVVCVVVVWDWDDDPPGDIDTDDDDPVRIDGDDDPPDDPPPDPDDDDDDDDDPPDDDPDPVPVDDPDPDPPPPDDDPDPVVVVVVVVVVVVVVVVVVPPPDDD

pLDDT: mean 75.06, std 15.81, range [39.56, 94.31]